Protein AF-A0A522DJX1-F1 (afdb_monomer_lite)

Structure (mmCIF, N/CA/C/O backbone):
data_AF-A0A522DJX1-F1
#
_entry.id   AF-A0A522DJX1-F1
#
loop_
_atom_site.group_PDB
_atom_site.id
_atom_site.type_symbol
_atom_site.label_atom_id
_atom_site.label_alt_id
_atom_site.label_comp_id
_atom_site.label_asym_id
_atom_site.label_entity_id
_atom_site.label_seq_id
_atom_site.pdbx_PDB_ins_code
_atom_site.Cartn_x
_atom_site.Cartn_y
_atom_site.Cartn_z
_atom_site.occupancy
_atom_site.B_iso_or_equiv
_atom_site.auth_seq_id
_atom_site.auth_comp_id
_atom_site.auth_asym_id
_atom_site.auth_atom_id
_atom_site.pdbx_PDB_model_num
ATOM 1 N N . MET A 1 1 ? -0.548 -1.230 15.918 1.00 83.00 1 MET A N 1
ATOM 2 C CA . MET A 1 1 ? 0.207 -2.375 15.323 1.00 83.00 1 MET A CA 1
ATOM 3 C C . MET A 1 1 ? 0.635 -2.016 13.899 1.00 83.00 1 MET A C 1
ATOM 5 O O . MET A 1 1 ? -0.047 -1.208 13.275 1.00 83.00 1 MET A O 1
ATOM 9 N N . LYS A 1 2 ? 1.771 -2.527 13.400 1.00 90.50 2 LYS A N 1
ATOM 10 C CA . LYS A 1 2 ? 2.304 -2.160 12.071 1.00 90.50 2 LYS A CA 1
ATOM 11 C C . LYS A 1 2 ? 1.648 -2.971 10.952 1.00 90.50 2 LYS A C 1
ATOM 13 O O . LYS A 1 2 ? 1.537 -4.192 11.068 1.00 90.50 2 LYS A O 1
ATOM 18 N N . THR A 1 3 ? 1.261 -2.304 9.868 1.00 93.62 3 THR A N 1
ATOM 19 C CA . THR A 1 3 ? 0.751 -2.949 8.656 1.00 93.62 3 THR A CA 1
ATOM 20 C C . THR A 1 3 ? 1.845 -3.804 8.020 1.00 93.62 3 THR A C 1
ATOM 22 O O . THR A 1 3 ? 2.985 -3.374 7.830 1.00 93.62 3 THR A O 1
ATOM 25 N N . ARG A 1 4 ? 1.485 -5.044 7.688 1.00 93.31 4 ARG A N 1
ATOM 26 C CA . ARG A 1 4 ? 2.380 -6.032 7.081 1.00 93.31 4 ARG A CA 1
ATOM 27 C C . ARG A 1 4 ? 2.256 -5.995 5.567 1.00 93.31 4 ARG A C 1
ATOM 29 O O . ARG A 1 4 ? 1.170 -5.787 5.038 1.00 93.31 4 ARG A O 1
ATOM 36 N N . VAL A 1 5 ? 3.346 -6.280 4.866 1.00 92.44 5 VAL A N 1
ATOM 37 C CA . VAL A 1 5 ? 3.356 -6.490 3.416 1.00 92.44 5 VAL A CA 1
ATOM 38 C C . VAL A 1 5 ? 3.943 -7.864 3.136 1.00 92.44 5 VAL A C 1
ATOM 40 O O . VAL A 1 5 ? 5.035 -8.175 3.603 1.00 92.44 5 VAL A O 1
ATOM 43 N N . VAL A 1 6 ? 3.229 -8.702 2.390 1.00 92.44 6 VAL A N 1
ATOM 44 C CA . VAL A 1 6 ? 3.614 -10.101 2.163 1.00 92.44 6 VAL A CA 1
ATOM 45 C C . VAL A 1 6 ? 3.588 -10.469 0.690 1.00 92.44 6 VAL A C 1
ATOM 47 O O . VAL A 1 6 ? 2.874 -9.856 -0.115 1.00 92.44 6 VAL A O 1
ATOM 50 N N . ASN A 1 7 ? 4.351 -11.504 0.326 1.00 92.12 7 ASN A N 1
ATOM 51 C CA . ASN A 1 7 ? 4.242 -12.068 -1.010 1.00 92.12 7 ASN A CA 1
ATOM 52 C C . ASN A 1 7 ? 2.978 -12.908 -1.130 1.00 92.12 7 ASN A C 1
ATOM 54 O O . ASN A 1 7 ? 2.771 -13.862 -0.381 1.00 92.12 7 ASN A O 1
ATOM 58 N N . ILE A 1 8 ? 2.173 -12.603 -2.143 1.00 92.00 8 ILE A N 1
ATOM 59 C CA . ILE A 1 8 ? 0.897 -13.290 -2.359 1.00 92.00 8 ILE A CA 1
ATOM 60 C C . ILE A 1 8 ? 1.037 -14.762 -2.753 1.00 92.00 8 ILE A C 1
ATOM 62 O O . ILE A 1 8 ? 0.065 -15.503 -2.689 1.00 92.00 8 ILE A O 1
ATOM 66 N N . ARG A 1 9 ? 2.222 -15.186 -3.209 1.00 90.19 9 ARG A N 1
ATOM 67 C CA . ARG A 1 9 ? 2.499 -16.594 -3.531 1.00 90.19 9 ARG A CA 1
ATOM 68 C C . ARG A 1 9 ? 2.736 -17.440 -2.285 1.00 90.19 9 ARG A C 1
ATOM 70 O O . ARG A 1 9 ? 2.703 -18.658 -2.383 1.00 90.19 9 ARG A O 1
ATOM 77 N N . ALA A 1 10 ? 3.036 -16.799 -1.161 1.00 88.94 10 ALA A N 1
ATOM 78 C CA . ALA A 1 10 ? 3.547 -17.455 0.031 1.00 88.94 10 ALA A CA 1
ATOM 79 C C . ALA A 1 10 ? 2.639 -17.285 1.255 1.00 88.94 10 ALA A C 1
ATOM 81 O O . ALA A 1 10 ? 2.612 -18.157 2.117 1.00 88.94 10 ALA A O 1
ATOM 82 N N . SER A 1 11 ? 1.894 -16.182 1.322 1.00 90.88 11 SER A N 1
ATOM 83 C CA . SER A 1 11 ? 1.132 -15.801 2.509 1.00 90.88 11 SER A CA 1
ATOM 84 C C . SER A 1 11 ? -0.244 -15.264 2.137 1.00 90.88 11 SER A C 1
ATOM 86 O O . SER A 1 11 ? -0.426 -14.643 1.087 1.00 90.88 11 SER A O 1
ATOM 88 N N . LYS A 1 12 ? -1.211 -15.467 3.037 1.00 92.81 12 LYS A N 1
ATOM 89 C CA . LYS A 1 12 ? -2.525 -14.818 2.959 1.00 92.81 12 LYS A CA 1
ATOM 90 C C . LYS A 1 12 ? -2.385 -13.309 3.177 1.00 92.81 12 LYS A C 1
ATOM 92 O O . LYS A 1 12 ? -1.481 -12.862 3.880 1.00 92.81 12 LYS A O 1
ATOM 97 N N . TYR A 1 13 ? -3.285 -12.552 2.568 1.00 94.25 13 TYR A N 1
ATOM 98 C CA . TYR A 1 13 ? -3.336 -11.095 2.627 1.00 94.25 13 TYR A CA 1
ATOM 99 C C . TYR A 1 13 ? -4.794 -10.630 2.604 1.00 94.25 13 TYR A C 1
ATOM 101 O O . TYR A 1 13 ? -5.656 -11.342 2.088 1.00 94.25 13 TYR A O 1
ATOM 109 N N . ASP A 1 14 ? -5.044 -9.435 3.133 1.00 95.31 14 ASP A N 1
ATOM 110 C CA . ASP A 1 14 ? -6.363 -8.798 3.148 1.00 95.31 14 ASP A CA 1
ATOM 111 C C . ASP A 1 14 ? -6.616 -8.037 1.845 1.00 95.31 14 ASP A C 1
ATOM 113 O O . ASP A 1 14 ? -7.661 -8.182 1.214 1.00 95.31 14 ASP A O 1
ATOM 117 N N . VAL A 1 15 ? -5.633 -7.237 1.412 1.00 95.25 15 VAL A N 1
ATOM 118 C CA . VAL A 1 15 ? -5.766 -6.370 0.234 1.00 95.25 15 VAL A CA 1
ATOM 119 C C . VAL A 1 15 ? -4.563 -6.498 -0.682 1.00 95.25 15 VAL A C 1
ATOM 121 O O . VAL A 1 15 ? -3.420 -6.333 -0.263 1.00 95.25 15 VAL A O 1
ATOM 124 N N . TYR A 1 16 ? -4.811 -6.747 -1.966 1.00 94.38 16 TYR A N 1
ATOM 125 C CA . TYR A 1 16 ? -3.770 -6.704 -2.984 1.00 94.38 16 TYR A CA 1
ATOM 126 C C . TYR A 1 16 ? -3.448 -5.259 -3.387 1.00 94.38 16 TYR A C 1
ATOM 128 O O . TYR A 1 16 ? -4.330 -4.515 -3.806 1.00 94.38 16 TYR A O 1
ATOM 136 N N . VAL A 1 17 ? -2.172 -4.874 -3.324 1.00 92.81 17 VAL A N 1
ATOM 137 C CA . VAL A 1 17 ? -1.704 -3.516 -3.676 1.00 92.81 17 VAL A CA 1
ATOM 138 C C . VAL A 1 17 ? -0.715 -3.506 -4.841 1.00 92.81 17 VAL A C 1
ATOM 140 O O . VAL A 1 17 ? -0.122 -2.477 -5.159 1.00 92.81 17 VAL A O 1
ATOM 143 N N . GLY A 1 18 ? -0.486 -4.656 -5.477 1.00 89.06 18 GLY A N 1
ATOM 144 C CA . GLY A 1 18 ? 0.443 -4.786 -6.597 1.00 89.06 18 GLY A CA 1
ATOM 145 C C . GLY A 1 18 ? -0.076 -4.204 -7.917 1.00 89.06 18 GLY A C 1
ATOM 146 O O . GLY A 1 18 ? -1.102 -3.531 -7.981 1.00 89.06 18 GLY A O 1
ATOM 147 N N . ARG A 1 19 ? 0.670 -4.446 -8.999 1.00 87.00 19 ARG A N 1
ATOM 148 C CA . ARG A 1 19 ? 0.266 -4.062 -10.363 1.00 87.00 19 ARG A CA 1
ATOM 149 C C . ARG A 1 19 ? -0.838 -4.972 -10.891 1.00 87.00 19 ARG A C 1
ATOM 151 O O . ARG A 1 19 ? -0.909 -6.134 -10.512 1.00 87.00 19 ARG A O 1
ATOM 158 N N . ALA A 1 20 ? -1.655 -4.452 -11.805 1.00 87.06 20 ALA A N 1
ATOM 159 C CA . ALA A 1 20 ? -2.686 -5.251 -12.451 1.00 87.06 20 ALA A CA 1
ATOM 160 C C . ALA A 1 20 ? -2.055 -6.382 -13.280 1.00 87.06 20 ALA A C 1
ATOM 162 O O . ALA A 1 20 ? -0.989 -6.209 -13.876 1.00 87.06 20 ALA A O 1
ATOM 163 N N . GLY A 1 21 ? -2.721 -7.536 -13.305 1.00 83.94 21 GLY A N 1
ATOM 164 C CA . GLY A 1 21 ? -2.278 -8.729 -14.027 1.00 83.94 21 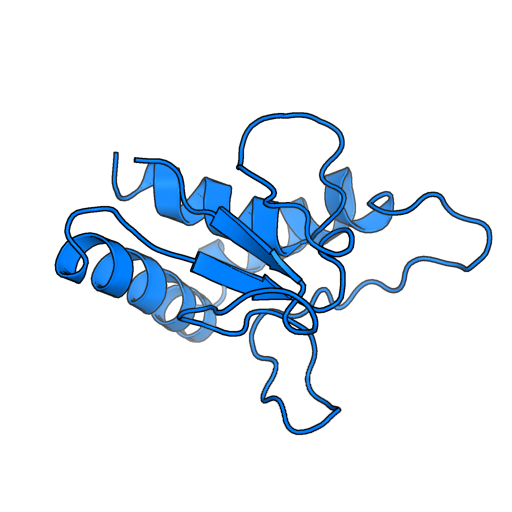GLY A CA 1
ATOM 165 C C . GLY A 1 21 ? -2.257 -9.979 -13.148 1.00 83.94 21 GLY A C 1
ATOM 166 O O . GLY A 1 21 ? -2.413 -9.910 -11.932 1.00 83.94 21 GLY A O 1
ATOM 167 N N . LYS A 1 22 ? -2.072 -11.151 -13.772 1.00 83.12 22 LYS A N 1
ATOM 168 C CA . LYS A 1 22 ? -2.052 -12.464 -13.088 1.00 83.12 22 LYS A CA 1
ATOM 169 C C . LYS A 1 22 ? -3.297 -12.710 -12.213 1.00 83.12 22 LYS A C 1
ATOM 171 O O . LYS A 1 22 ? -3.183 -13.203 -11.095 1.00 83.12 22 LYS A O 1
ATOM 176 N N . GLY A 1 23 ? -4.470 -12.313 -12.710 1.00 83.62 23 GLY A N 1
ATOM 177 C CA . GLY A 1 23 ? -5.749 -12.446 -12.001 1.00 83.62 23 GLY A CA 1
ATOM 178 C C . GLY A 1 23 ? -6.018 -11.385 -10.928 1.00 83.62 23 GLY A C 1
ATOM 179 O O . GLY A 1 23 ? -7.061 -11.440 -10.289 1.00 83.62 23 GLY A O 1
ATOM 180 N N . GLN A 1 24 ? -5.121 -10.410 -10.735 1.00 85.88 24 GLN A N 1
ATOM 181 C CA . GLN A 1 24 ? -5.272 -9.349 -9.738 1.00 85.88 24 GLN A CA 1
ATOM 182 C C . GLN A 1 24 ? -5.605 -7.996 -10.375 1.00 85.88 24 GLN A C 1
ATOM 184 O O . GLN A 1 24 ? -5.029 -7.610 -11.400 1.00 85.88 24 GLN A O 1
ATOM 189 N N . LYS A 1 25 ? -6.496 -7.238 -9.727 1.00 82.62 25 LYS A N 1
ATOM 190 C CA . LYS A 1 25 ? -6.730 -5.819 -10.030 1.00 82.62 25 LYS A CA 1
ATOM 191 C C . LYS A 1 25 ? -5.675 -5.000 -9.290 1.00 82.62 25 LYS A C 1
ATOM 193 O O . LYS A 1 25 ? -5.588 -5.094 -8.075 1.00 82.62 25 LYS A O 1
ATOM 198 N N . GLY A 1 26 ? -4.861 -4.224 -10.000 1.00 77.00 26 GLY A N 1
ATOM 199 C CA . GLY A 1 26 ? -3.798 -3.437 -9.372 1.00 77.00 26 GLY A CA 1
ATOM 200 C C . GLY A 1 26 ? -4.058 -1.946 -9.445 1.00 77.00 26 GLY A C 1
ATOM 201 O O . GLY A 1 26 ? -3.777 -1.326 -10.465 1.00 77.00 26 GLY A O 1
ATOM 202 N N . THR A 1 27 ? -4.565 -1.384 -8.352 1.00 77.50 27 THR A N 1
ATOM 203 C CA . THR A 1 27 ? -4.882 0.047 -8.206 1.00 77.50 27 THR A CA 1
ATOM 204 C C . THR A 1 27 ? -3.727 0.858 -7.617 1.00 77.50 27 THR A C 1
ATOM 206 O O . THR A 1 27 ? -3.651 2.066 -7.831 1.00 77.50 27 THR A O 1
ATOM 209 N N . HIS A 1 28 ? -2.793 0.205 -6.915 1.00 84.50 28 HIS A N 1
ATOM 210 C CA . HIS A 1 28 ? -1.690 0.870 -6.204 1.00 84.50 28 HIS A CA 1
ATOM 211 C C . HIS A 1 28 ? -0.294 0.460 -6.692 1.00 84.50 28 HIS A C 1
ATOM 213 O O . HIS A 1 28 ? 0.711 0.809 -6.070 1.00 84.50 28 HIS A O 1
ATOM 219 N N . GLY A 1 29 ? -0.212 -0.276 -7.802 1.00 81.88 29 GLY A N 1
ATOM 220 C CA . GLY A 1 29 ? 1.055 -0.749 -8.348 1.00 81.88 29 GLY A CA 1
ATOM 221 C C . GLY A 1 29 ? 2.030 0.389 -8.662 1.00 81.88 29 GLY A C 1
ATOM 222 O O . GLY A 1 29 ? 1.639 1.426 -9.187 1.00 81.88 29 GLY A O 1
ATOM 223 N N . ASN A 1 30 ? 3.317 0.175 -8.382 1.00 82.00 30 ASN A N 1
ATOM 224 C CA . ASN A 1 30 ? 4.367 1.128 -8.736 1.00 82.00 30 ASN A CA 1
ATOM 225 C C . ASN A 1 30 ? 4.436 1.336 -10.262 1.00 82.00 30 ASN A C 1
ATOM 227 O O . ASN A 1 30 ? 4.756 0.364 -10.951 1.00 82.00 30 ASN A O 1
ATOM 231 N N . PRO A 1 31 ? 4.186 2.540 -10.815 1.00 82.81 31 PRO A N 1
ATOM 232 C CA . PRO A 1 31 ? 4.280 2.768 -12.259 1.00 82.81 31 PRO A CA 1
ATOM 233 C C . PRO A 1 31 ? 5.729 2.741 -12.766 1.00 82.81 31 PRO A C 1
ATOM 235 O O . PRO A 1 31 ? 5.964 2.437 -13.932 1.00 82.81 31 PRO A O 1
ATOM 238 N N . TYR A 1 32 ? 6.716 2.980 -11.899 1.00 84.06 32 TYR A N 1
ATOM 239 C CA . TYR A 1 32 ? 8.128 2.979 -12.272 1.00 84.06 32 TYR A CA 1
ATOM 240 C C . TYR A 1 32 ? 8.668 1.555 -12.350 1.00 84.06 32 TYR A C 1
ATOM 242 O O . TYR A 1 32 ? 8.607 0.777 -11.393 1.00 84.06 32 TYR A O 1
ATOM 250 N N . LEU A 1 33 ? 9.193 1.198 -13.517 1.00 78.00 33 LEU A N 1
ATOM 251 C CA . LEU A 1 33 ? 9.867 -0.072 -13.750 1.00 78.00 33 LEU A CA 1
ATOM 252 C C . LEU A 1 33 ? 11.287 -0.012 -13.191 1.00 78.00 33 LEU A C 1
ATOM 254 O O . LEU A 1 33 ? 12.020 0.933 -13.457 1.00 78.00 33 LEU A O 1
ATOM 258 N N . VAL A 1 34 ? 11.666 -1.030 -12.421 1.00 74.38 34 VAL A N 1
ATOM 259 C CA . VAL A 1 34 ? 13.067 -1.250 -12.051 1.00 74.38 34 VAL A CA 1
ATOM 260 C C . VAL A 1 34 ? 13.755 -1.868 -13.266 1.00 74.38 34 VAL A C 1
ATOM 262 O O . VAL A 1 34 ? 13.289 -2.894 -13.767 1.00 74.38 34 VAL A O 1
ATOM 265 N N . SER A 1 35 ? 14.827 -1.241 -13.753 1.00 76.31 35 SER A N 1
ATOM 266 C CA . SER A 1 35 ? 15.664 -1.839 -14.800 1.00 76.31 35 SER A CA 1
ATOM 267 C C . SER A 1 35 ? 16.285 -3.149 -14.291 1.00 76.31 35 SER A C 1
ATOM 269 O O . SER A 1 35 ? 16.651 -3.206 -13.117 1.00 76.31 35 SER A O 1
ATOM 271 N N . PRO A 1 36 ? 16.489 -4.180 -15.134 1.00 73.19 36 PRO A N 1
ATOM 272 C CA . PRO A 1 36 ? 17.178 -5.411 -14.730 1.00 73.19 36 PRO A CA 1
ATOM 273 C C . PRO A 1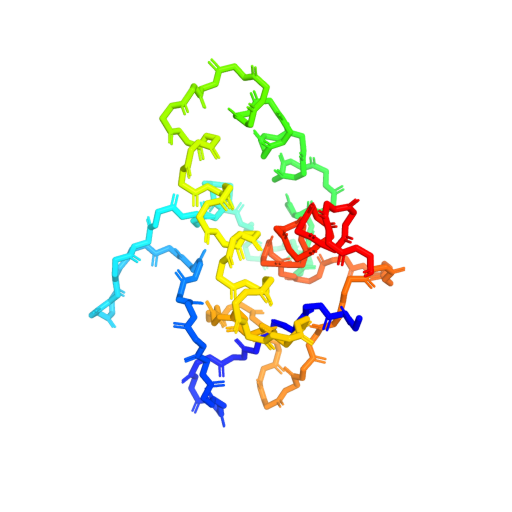 36 ? 18.565 -5.185 -14.107 1.00 73.19 36 PRO A C 1
ATOM 275 O O . PRO A 1 36 ? 19.013 -5.995 -13.303 1.00 73.19 36 PRO A O 1
ATOM 278 N N . SER A 1 37 ? 19.234 -4.084 -14.463 1.00 77.50 37 SER A N 1
ATOM 279 C CA . SER A 1 37 ? 20.546 -3.693 -13.934 1.00 77.50 37 SER A CA 1
ATOM 280 C C . SER A 1 37 ? 20.495 -2.941 -12.600 1.00 77.50 37 SER A C 1
ATOM 282 O O . SER A 1 37 ? 21.542 -2.651 -12.024 1.00 77.50 37 SER A O 1
ATOM 284 N N . GLN A 1 38 ? 19.306 -2.586 -12.107 1.00 75.56 38 GLN A N 1
ATOM 285 C CA . GLN A 1 38 ? 19.142 -1.818 -10.877 1.00 75.56 38 GLN A CA 1
ATOM 286 C C . GLN A 1 38 ? 18.778 -2.721 -9.689 1.00 75.56 38 GLN A C 1
ATOM 288 O O . GLN A 1 38 ? 18.006 -3.670 -9.847 1.00 75.56 38 GLN A O 1
ATOM 293 N N . PRO A 1 39 ? 19.261 -2.404 -8.472 1.00 76.62 39 PRO A N 1
ATOM 294 C CA . PRO A 1 39 ? 18.861 -3.121 -7.268 1.00 76.62 39 PRO A CA 1
ATOM 295 C C . PRO A 1 39 ? 17.342 -3.108 -7.069 1.00 76.62 39 PRO A C 1
ATOM 297 O O . PRO A 1 39 ? 16.659 -2.129 -7.400 1.00 76.62 39 PRO A O 1
ATOM 300 N N . ARG A 1 40 ? 16.800 -4.170 -6.462 1.00 75.12 40 ARG A N 1
ATOM 301 C CA . ARG A 1 40 ? 15.403 -4.174 -6.000 1.00 75.12 40 ARG A CA 1
ATOM 302 C C . ARG A 1 40 ? 15.171 -3.015 -5.030 1.00 75.12 40 ARG A C 1
ATOM 304 O O . ARG A 1 40 ? 16.060 -2.639 -4.275 1.00 75.12 40 ARG A O 1
ATOM 311 N N . GLY A 1 41 ? 13.985 -2.415 -5.084 1.00 75.81 41 GLY A N 1
ATOM 312 C CA . GLY A 1 41 ? 13.656 -1.251 -4.254 1.00 75.81 41 GLY A CA 1
ATOM 313 C C . GLY A 1 41 ? 14.258 0.083 -4.718 1.00 75.81 41 GLY A C 1
ATOM 314 O O . GLY A 1 41 ? 13.863 1.128 -4.206 1.00 75.81 41 GLY A O 1
ATOM 315 N N . SER A 1 42 ? 15.138 0.095 -5.728 1.00 75.81 42 SER A N 1
ATOM 316 C CA . SER A 1 42 ? 15.763 1.326 -6.252 1.00 75.81 42 SER A CA 1
ATOM 317 C C . SER A 1 42 ? 14.751 2.391 -6.684 1.00 75.81 42 SER A C 1
ATOM 319 O O . SER A 1 42 ? 14.923 3.566 -6.375 1.00 75.81 42 SER A O 1
ATOM 321 N N . THR A 1 43 ? 13.651 1.991 -7.327 1.00 76.31 43 THR A N 1
ATOM 322 C CA . THR A 1 43 ? 12.567 2.914 -7.699 1.00 76.31 43 THR A CA 1
ATOM 323 C C . THR A 1 43 ? 11.593 3.193 -6.556 1.00 76.31 43 THR A C 1
ATOM 325 O O . THR A 1 43 ? 10.798 4.122 -6.652 1.00 76.31 43 THR A O 1
ATOM 328 N N . VAL A 1 44 ? 11.619 2.412 -5.473 1.00 76.00 44 VAL A N 1
ATOM 329 C CA . VAL A 1 44 ? 10.702 2.588 -4.339 1.00 76.00 44 VAL A CA 1
ATOM 330 C C . VAL A 1 44 ? 11.188 3.701 -3.420 1.00 76.00 44 VAL A C 1
ATOM 332 O O . VAL A 1 44 ? 10.403 4.582 -3.071 1.00 76.00 44 VAL A O 1
ATOM 335 N N . ASN A 1 45 ? 12.481 3.683 -3.083 1.00 69.19 45 ASN A N 1
ATOM 336 C CA . ASN A 1 45 ? 13.078 4.591 -2.101 1.00 69.19 45 ASN A CA 1
ATOM 337 C C . ASN A 1 45 ? 12.927 6.081 -2.459 1.00 69.19 45 ASN A C 1
ATOM 339 O O . ASN A 1 45 ? 12.894 6.913 -1.557 1.00 69.19 45 ASN A O 1
ATOM 343 N N . THR A 1 46 ? 12.798 6.426 -3.743 1.00 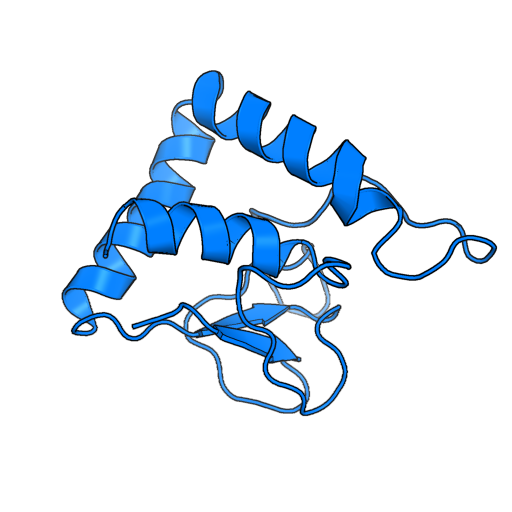71.69 46 THR A N 1
ATOM 344 C CA . THR A 1 46 ? 12.670 7.822 -4.194 1.00 71.69 46 THR A CA 1
ATOM 345 C C . THR A 1 46 ? 11.482 8.036 -5.133 1.00 71.69 46 THR A C 1
ATOM 347 O O . THR A 1 46 ? 10.589 8.820 -4.815 1.00 71.69 46 THR A O 1
ATOM 350 N N . LEU A 1 47 ? 11.418 7.328 -6.266 1.00 84.31 47 LEU A N 1
ATOM 351 C CA . LEU A 1 47 ? 10.419 7.606 -7.310 1.00 84.31 47 LEU A CA 1
ATOM 352 C C . LEU A 1 47 ? 8.992 7.283 -6.860 1.00 84.31 47 LEU A C 1
ATOM 354 O O . LEU A 1 47 ? 8.115 8.145 -6.915 1.00 84.31 47 LEU A O 1
ATOM 358 N N . TYR A 1 48 ? 8.753 6.060 -6.380 1.00 89.44 48 TYR A N 1
ATOM 359 C CA . TYR A 1 48 ? 7.415 5.665 -5.952 1.00 89.44 48 TYR A CA 1
ATOM 360 C C . TYR A 1 48 ? 6.960 6.452 -4.731 1.00 89.44 48 TYR A C 1
ATOM 362 O O . TYR A 1 48 ? 5.813 6.877 -4.704 1.00 89.44 48 TYR A O 1
ATOM 370 N N . ARG A 1 49 ? 7.833 6.679 -3.742 1.00 88.88 49 ARG A N 1
ATOM 371 C CA . ARG A 1 49 ? 7.466 7.441 -2.541 1.00 88.88 49 ARG A CA 1
ATOM 372 C C . ARG A 1 49 ? 7.002 8.856 -2.891 1.00 88.88 49 ARG A C 1
ATOM 374 O O . ARG A 1 49 ? 5.938 9.272 -2.438 1.00 88.88 49 ARG A O 1
ATOM 381 N N . ASN A 1 50 ? 7.736 9.551 -3.763 1.00 89.56 50 ASN A N 1
ATOM 382 C CA . ASN A 1 50 ? 7.362 10.889 -4.230 1.00 89.56 50 ASN A CA 1
ATOM 383 C C . ASN A 1 50 ? 6.065 10.870 -5.044 1.00 89.56 50 ASN A C 1
ATOM 385 O O . ASN A 1 50 ? 5.185 11.701 -4.830 1.00 89.56 50 ASN A O 1
ATOM 389 N N . HIS A 1 51 ? 5.916 9.896 -5.941 1.00 91.31 51 HIS A N 1
ATOM 390 C CA . HIS A 1 51 ? 4.700 9.734 -6.732 1.00 91.31 51 HIS A CA 1
ATOM 391 C C . HIS A 1 51 ? 3.477 9.431 -5.870 1.00 91.31 51 HIS A C 1
ATOM 393 O O . HIS A 1 51 ? 2.431 10.041 -6.056 1.00 91.31 51 HIS A O 1
ATOM 399 N N . PHE A 1 52 ? 3.610 8.515 -4.913 1.00 93.69 52 PHE A N 1
ATOM 400 C CA . PHE A 1 52 ? 2.556 8.156 -3.978 1.00 93.69 52 PHE A CA 1
ATOM 401 C C . PHE A 1 52 ? 2.119 9.375 -3.166 1.00 93.69 52 PHE A C 1
ATOM 403 O O . PHE A 1 52 ? 0.928 9.676 -3.130 1.00 93.69 52 PHE A O 1
ATOM 410 N N . LYS A 1 53 ? 3.076 10.121 -2.596 1.00 92.75 53 LYS A N 1
ATOM 411 C CA . LYS A 1 53 ? 2.795 11.364 -1.870 1.00 92.75 53 LYS A CA 1
ATOM 412 C C . LYS A 1 53 ? 2.035 12.360 -2.750 1.00 92.75 53 LYS A C 1
ATOM 414 O O . LYS A 1 53 ? 0.946 12.790 -2.378 1.00 92.75 53 LYS A O 1
ATOM 419 N N . PHE A 1 54 ? 2.550 12.641 -3.949 1.00 93.88 54 PHE A N 1
ATOM 420 C CA . PHE A 1 54 ? 1.903 13.543 -4.902 1.00 93.88 54 PHE A CA 1
ATOM 421 C C . PHE A 1 54 ? 0.476 13.095 -5.245 1.00 93.88 54 PHE A C 1
ATOM 423 O O . PHE A 1 54 ? -0.446 13.910 -5.236 1.00 93.88 54 PHE A O 1
ATOM 430 N N . LYS A 1 55 ? 0.272 11.798 -5.5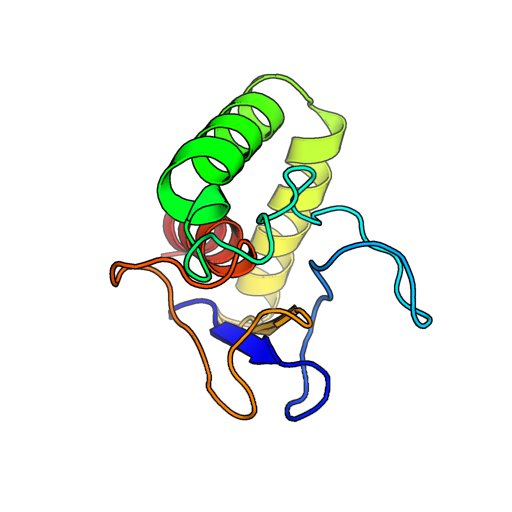12 1.00 94.69 55 LYS A N 1
ATOM 431 C CA . LYS A 1 55 ? -1.044 11.230 -5.818 1.00 94.69 55 LYS A CA 1
ATOM 432 C C . LYS A 1 55 ? -2.013 11.383 -4.655 1.00 94.69 55 LYS A C 1
ATOM 434 O O . LYS A 1 55 ? -3.127 11.843 -4.860 1.00 94.69 55 LYS A O 1
ATOM 439 N N . VAL A 1 56 ? -1.613 11.024 -3.441 1.00 95.19 56 VAL A N 1
ATOM 440 C CA . VAL A 1 56 ? -2.474 11.190 -2.267 1.00 95.19 56 VAL A CA 1
ATOM 441 C C . VAL A 1 56 ? -2.842 12.666 -2.073 1.00 95.19 56 VAL A C 1
ATOM 443 O O . VAL A 1 56 ? -3.999 12.976 -1.801 1.00 95.19 56 VAL A O 1
ATOM 446 N N . GLU A 1 57 ? -1.905 13.593 -2.261 1.00 95.81 57 GLU A N 1
ATOM 447 C CA . GLU A 1 57 ? -2.140 15.033 -2.083 1.00 95.81 57 GLU A CA 1
ATOM 448 C C . GLU A 1 57 ? -3.031 15.651 -3.173 1.00 95.81 57 GLU A C 1
ATOM 450 O O . GLU A 1 57 ? -3.849 16.519 -2.864 1.00 95.81 57 GLU A O 1
ATOM 455 N N . ASN A 1 58 ? -2.949 15.177 -4.420 1.00 96.12 58 ASN A N 1
ATOM 456 C CA . ASN A 1 58 ? -3.553 15.864 -5.572 1.00 96.12 58 ASN A CA 1
ATOM 457 C C . ASN A 1 58 ? -4.684 15.084 -6.269 1.00 96.12 58 ASN A C 1
ATOM 459 O O . ASN A 1 58 ? -5.518 15.686 -6.938 1.00 96.12 58 ASN A O 1
ATOM 463 N N . ASP A 1 59 ? -4.770 13.765 -6.092 1.00 95.75 59 ASP A N 1
ATOM 464 C CA . ASP A 1 59 ? -5.799 12.905 -6.688 1.00 95.75 59 ASP A CA 1
ATOM 465 C C . ASP A 1 59 ? -6.786 12.452 -5.599 1.00 95.75 59 ASP A C 1
ATOM 467 O O . ASP A 1 59 ? -6.521 11.537 -4.815 1.00 95.75 59 ASP A O 1
ATOM 471 N N . LYS A 1 60 ? -7.946 13.124 -5.533 1.00 95.00 60 LYS A N 1
ATOM 472 C CA . LYS A 1 60 ? -8.989 12.849 -4.527 1.00 95.00 60 LYS A CA 1
ATOM 473 C C . LYS A 1 60 ? -9.513 11.414 -4.606 1.00 95.00 60 LYS A C 1
ATOM 475 O O . LYS A 1 60 ? -9.791 10.825 -3.564 1.00 95.00 60 LYS A O 1
ATOM 480 N N . ALA A 1 61 ? -9.641 10.858 -5.812 1.00 94.38 61 ALA A N 1
ATOM 481 C CA . ALA A 1 61 ? -10.132 9.496 -5.997 1.00 94.38 61 ALA A CA 1
ATOM 482 C C . ALA A 1 61 ? -9.101 8.487 -5.482 1.00 94.38 61 ALA A C 1
ATOM 484 O O . ALA A 1 61 ? -9.442 7.589 -4.715 1.00 94.38 61 ALA A O 1
ATOM 485 N N . TYR A 1 62 ? -7.824 8.683 -5.818 1.00 93.88 62 TYR A N 1
ATOM 486 C CA . TYR A 1 62 ? -6.752 7.836 -5.299 1.00 93.88 62 TYR A CA 1
ATOM 487 C C . TYR A 1 62 ? -6.610 7.934 -3.779 1.00 93.88 62 TYR A C 1
ATOM 489 O O . TYR A 1 62 ? -6.460 6.912 -3.115 1.00 93.88 62 TYR A O 1
ATOM 497 N N . ARG A 1 63 ? -6.705 9.142 -3.212 1.00 95.00 63 ARG A N 1
ATOM 498 C CA . ARG A 1 63 ? -6.712 9.335 -1.757 1.00 95.00 63 ARG A CA 1
ATOM 499 C C . ARG A 1 63 ? -7.842 8.557 -1.096 1.00 95.00 63 ARG A C 1
ATOM 501 O O . ARG A 1 63 ? -7.582 7.853 -0.131 1.00 95.00 63 ARG A O 1
ATOM 508 N N . ALA A 1 64 ? -9.062 8.647 -1.626 1.00 94.31 64 ALA A N 1
ATOM 509 C CA . ALA A 1 64 ? -10.203 7.912 -1.090 1.00 94.31 64 ALA A CA 1
ATOM 510 C C . ALA A 1 64 ? -9.971 6.390 -1.114 1.00 94.31 64 ALA A C 1
ATOM 512 O O . ALA A 1 64 ? -10.307 5.711 -0.150 1.00 94.31 64 ALA A O 1
ATOM 513 N N . GLU A 1 65 ? -9.344 5.850 -2.166 1.00 93.81 65 GLU A N 1
ATOM 514 C CA . GLU A 1 65 ? -8.968 4.429 -2.213 1.00 93.81 65 GLU A CA 1
ATOM 515 C C . GLU A 1 65 ? -7.942 4.048 -1.138 1.00 93.81 65 GLU A C 1
ATOM 517 O O . GLU A 1 65 ? -8.067 2.995 -0.519 1.00 93.81 65 GLU A O 1
ATOM 522 N N . VAL A 1 66 ? -6.944 4.897 -0.874 1.00 94.62 66 VAL A N 1
ATOM 523 C CA . VAL A 1 66 ? -5.958 4.637 0.188 1.00 94.62 66 VAL A CA 1
ATOM 524 C C . VAL A 1 66 ? -6.588 4.770 1.583 1.00 94.62 66 VAL A C 1
ATOM 526 O O . VAL A 1 66 ? -6.310 3.947 2.452 1.00 94.62 66 VAL A O 1
ATOM 529 N N . GLU A 1 67 ? -7.480 5.740 1.803 1.00 95.31 67 GLU A N 1
ATOM 530 C CA . GLU A 1 67 ? -8.193 5.912 3.080 1.00 95.31 67 GLU A CA 1
ATOM 531 C C . GLU A 1 67 ? -9.093 4.712 3.417 1.00 95.31 67 GLU A C 1
ATOM 533 O O . GLU A 1 67 ? -9.188 4.326 4.582 1.00 95.31 67 GLU A O 1
ATOM 538 N N . LYS A 1 68 ? -9.655 4.017 2.416 1.00 96.06 68 LYS A N 1
ATOM 539 C CA . LYS A 1 68 ? -10.360 2.739 2.646 1.00 96.06 68 LYS A CA 1
ATOM 540 C C . LYS A 1 68 ? -9.467 1.686 3.308 1.00 96.06 68 LYS A C 1
ATOM 542 O O . LYS A 1 68 ? -9.966 0.875 4.085 1.00 96.06 68 LYS A O 1
ATOM 547 N N . LEU A 1 69 ? -8.159 1.692 3.036 1.00 96.06 69 LEU A N 1
ATOM 548 C CA . LEU A 1 69 ? -7.205 0.784 3.685 1.00 96.06 69 LEU A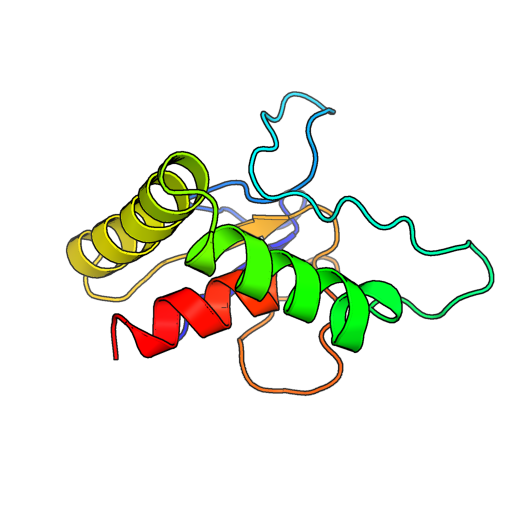 CA 1
ATOM 549 C C . LEU A 1 69 ? -6.999 1.155 5.158 1.00 96.06 69 LEU A C 1
ATOM 551 O O . LEU A 1 69 ? -6.914 0.271 6.009 1.00 96.06 69 LEU A O 1
ATOM 555 N N . VAL A 1 70 ? -6.971 2.454 5.470 1.00 96.81 70 VAL A N 1
ATOM 556 C CA . VAL A 1 70 ? -6.895 2.958 6.850 1.00 96.81 70 VAL A CA 1
ATOM 557 C C . VAL A 1 70 ? -8.151 2.568 7.627 1.00 96.81 70 VAL A C 1
ATOM 559 O O . VAL A 1 70 ? -8.061 2.048 8.738 1.00 96.81 70 VAL A O 1
ATOM 562 N N . GLU A 1 71 ? -9.331 2.767 7.038 1.00 96.88 71 GLU A N 1
ATOM 563 C CA . GLU A 1 71 ? -10.597 2.341 7.635 1.00 96.88 71 GLU A CA 1
ATOM 564 C C . GLU A 1 71 ? -10.662 0.829 7.846 1.00 96.88 71 GLU A C 1
ATOM 566 O O . GLU A 1 71 ? -11.126 0.382 8.895 1.00 96.88 71 GLU A O 1
ATOM 571 N N . LEU A 1 72 ? -10.193 0.041 6.873 1.00 96.56 72 LEU A N 1
ATOM 572 C CA . LEU A 1 72 ? -10.139 -1.412 6.998 1.00 96.56 72 LEU A CA 1
ATOM 573 C C . LEU A 1 72 ? -9.249 -1.825 8.172 1.00 96.56 72 LEU A C 1
ATOM 575 O O . LEU A 1 72 ? -9.697 -2.601 9.011 1.00 96.56 72 LEU A O 1
ATOM 579 N N . LYS A 1 73 ? -8.051 -1.242 8.292 1.00 96.12 73 LYS A N 1
ATOM 580 C CA . LYS A 1 73 ? -7.158 -1.491 9.431 1.00 96.12 73 LYS A CA 1
ATOM 581 C C . LYS A 1 73 ? -7.829 -1.165 10.767 1.00 96.12 73 LYS A C 1
ATOM 583 O O . LYS A 1 73 ? -7.748 -1.954 11.703 1.00 96.12 73 LYS A O 1
ATOM 588 N N . ARG A 1 74 ? -8.524 -0.024 10.865 1.00 96.00 74 ARG A N 1
ATOM 589 C CA . ARG A 1 74 ? -9.268 0.355 12.083 1.00 96.00 74 ARG A CA 1
ATOM 590 C C . ARG A 1 74 ? -10.352 -0.672 12.420 1.00 96.00 74 ARG A C 1
ATOM 592 O O . ARG A 1 74 ? -10.469 -1.070 13.572 1.00 96.00 74 ARG A O 1
ATOM 599 N N . LYS A 1 75 ? -11.106 -1.136 11.416 1.00 96.62 75 LYS A N 1
ATOM 600 C CA . LYS A 1 75 ? -12.135 -2.183 11.569 1.00 96.62 75 LYS A CA 1
ATOM 601 C C . LYS A 1 75 ? -11.544 -3.540 11.963 1.00 96.62 75 LYS A C 1
ATOM 603 O O . LYS A 1 75 ? -12.215 -4.319 12.628 1.00 96.62 75 LYS A O 1
ATOM 608 N N . GLN A 1 76 ? -10.301 -3.809 11.573 1.00 94.56 76 GLN A N 1
ATOM 609 C CA . GLN A 1 76 ? -9.539 -5.013 11.906 1.00 94.56 76 GLN A CA 1
ATOM 610 C C . GLN A 1 76 ? -8.691 -4.840 13.185 1.00 94.56 76 GLN A C 1
ATOM 612 O O . GLN A 1 76 ? -7.657 -5.483 13.338 1.00 94.56 76 GLN A O 1
ATOM 617 N N . ASN A 1 77 ? -9.099 -3.966 14.116 1.00 93.44 77 ASN A N 1
ATOM 618 C CA . ASN A 1 77 ? -8.414 -3.728 15.397 1.00 93.44 77 ASN A CA 1
ATOM 619 C C . ASN A 1 77 ? -6.912 -3.401 15.262 1.00 93.44 77 ASN A C 1
ATOM 621 O O . ASN A 1 77 ? -6.100 -3.744 16.119 1.00 93.44 77 ASN A O 1
ATOM 625 N N . GLY A 1 78 ? -6.530 -2.718 14.181 1.00 92.06 78 GLY A N 1
ATOM 626 C CA . GLY A 1 78 ? -5.146 -2.334 13.920 1.00 92.06 78 GLY A CA 1
ATOM 627 C C . GLY A 1 78 ? -4.331 -3.373 13.146 1.00 92.06 78 GLY A C 1
ATOM 628 O O . GLY A 1 78 ? -3.177 -3.087 12.813 1.00 92.06 78 GLY A O 1
ATOM 629 N N . GLU A 1 79 ? -4.896 -4.538 12.829 1.00 93.25 79 GLU A N 1
ATOM 630 C CA . GLU A 1 79 ? -4.276 -5.530 11.952 1.00 93.25 79 GLU A CA 1
ATOM 631 C C . GLU A 1 79 ? -4.603 -5.226 10.487 1.00 93.25 79 GLU A C 1
ATOM 633 O O . GLU A 1 79 ? -5.719 -4.856 10.154 1.00 93.25 79 GLU A O 1
ATOM 638 N N . LEU A 1 80 ? -3.609 -5.334 9.605 1.00 95.56 80 LEU A N 1
ATOM 639 C CA . LEU A 1 80 ? -3.812 -5.280 8.157 1.00 95.56 80 LEU A CA 1
ATOM 640 C C . LEU A 1 80 ? -2.603 -5.897 7.452 1.00 95.56 80 LEU A C 1
ATOM 642 O O . LEU A 1 80 ? -1.454 -5.548 7.754 1.00 95.56 80 LEU A O 1
ATOM 646 N N . THR A 1 81 ? -2.862 -6.766 6.477 1.00 95.19 81 THR A N 1
ATOM 647 C CA . THR A 1 81 ? -1.848 -7.401 5.635 1.00 95.19 81 THR A CA 1
ATOM 648 C C . THR A 1 81 ? -2.064 -7.060 4.161 1.00 95.19 81 THR A C 1
ATOM 650 O O . THR A 1 81 ? -3.020 -7.498 3.522 1.00 95.19 81 THR A O 1
ATOM 653 N N . LEU A 1 82 ? -1.126 -6.313 3.584 1.00 94.56 82 LEU A N 1
ATOM 654 C CA . LEU A 1 82 ? -1.093 -5.976 2.166 1.00 94.56 82 LEU A CA 1
ATOM 655 C C . LEU A 1 82 ? -0.366 -7.061 1.359 1.00 94.56 82 LEU A C 1
ATOM 657 O O . LEU A 1 82 ? 0.724 -7.504 1.715 1.00 94.56 82 LEU A O 1
ATOM 661 N N . GLY A 1 83 ? -0.936 -7.458 0.227 1.00 93.50 83 GLY A N 1
ATOM 662 C CA . GLY A 1 83 ? -0.366 -8.432 -0.697 1.00 93.50 83 GLY A CA 1
ATOM 663 C C . GLY A 1 83 ? 0.327 -7.772 -1.889 1.00 93.50 83 GLY A C 1
ATOM 664 O O . GLY A 1 83 ? -0.266 -6.951 -2.591 1.00 93.50 83 GLY A O 1
ATOM 665 N N . CYS A 1 84 ? 1.571 -8.162 -2.179 1.00 91.25 84 CYS A N 1
ATOM 666 C CA . CYS A 1 84 ? 2.280 -7.738 -3.389 1.00 91.25 84 CYS A CA 1
ATOM 667 C C . CYS A 1 84 ? 3.218 -8.830 -3.921 1.00 91.25 84 CYS A C 1
ATOM 669 O O . CYS A 1 84 ? 3.871 -9.520 -3.152 1.00 91.25 84 CYS A O 1
ATOM 671 N N . PHE A 1 85 ? 3.364 -8.966 -5.245 1.00 87.44 85 PHE A N 1
ATOM 672 C CA . PHE A 1 85 ? 4.338 -9.909 -5.825 1.00 87.44 85 PHE A CA 1
ATOM 673 C C . PHE A 1 85 ? 5.799 -9.549 -5.526 1.00 87.44 85 PHE A C 1
ATOM 675 O O . PHE A 1 85 ? 6.656 -10.426 -5.594 1.00 87.44 85 PHE A O 1
ATOM 682 N N . CYS A 1 86 ? 6.078 -8.271 -5.252 1.00 83.56 86 CYS A N 1
ATOM 683 C CA . CYS A 1 86 ? 7.430 -7.764 -5.024 1.00 83.56 86 CYS A CA 1
ATOM 684 C C . CYS A 1 86 ? 7.922 -7.969 -3.588 1.00 83.56 86 CYS A C 1
ATOM 686 O O . CYS A 1 86 ? 9.114 -7.810 -3.353 1.00 83.56 86 CYS A O 1
ATOM 688 N N . ALA A 1 87 ? 7.036 -8.289 -2.639 1.00 86.06 87 ALA A N 1
ATOM 689 C CA . ALA A 1 87 ? 7.469 -8.653 -1.294 1.00 86.06 87 ALA A CA 1
ATOM 690 C C . ALA A 1 87 ? 8.360 -9.904 -1.362 1.00 86.06 87 ALA A C 1
ATOM 692 O O . ALA A 1 87 ? 8.150 -10.779 -2.205 1.00 86.06 87 ALA A O 1
ATOM 693 N N . GLU A 1 88 ? 9.399 -9.975 -0.540 1.00 77.31 88 GLU A N 1
ATOM 694 C CA . GLU A 1 88 ? 10.451 -10.980 -0.704 1.00 77.31 88 GLU A CA 1
ATOM 695 C C . GLU A 1 88 ? 10.011 -12.372 -0.231 1.00 77.31 88 GLU A C 1
ATOM 697 O O . GLU A 1 88 ? 10.101 -12.697 0.943 1.00 77.31 88 GLU A O 1
ATOM 702 N N . GLY A 1 89 ? 9.554 -13.238 -1.142 1.00 65.94 89 GLY A N 1
ATOM 703 C CA . GLY A 1 89 ? 9.230 -14.636 -0.808 1.00 65.94 89 GLY A CA 1
ATOM 704 C C . GLY A 1 89 ? 8.241 -14.775 0.362 1.00 65.94 89 GLY A C 1
ATOM 705 O O . GLY A 1 89 ? 7.317 -13.984 0.498 1.00 65.94 89 GLY A O 1
ATOM 706 N N . THR A 1 90 ? 8.417 -15.765 1.234 1.00 57.03 90 THR A N 1
ATOM 707 C CA . THR A 1 90 ? 7.612 -15.923 2.464 1.00 57.03 90 THR A CA 1
ATOM 708 C C . THR A 1 90 ? 7.820 -14.801 3.495 1.00 57.03 90 THR A C 1
ATOM 710 O O . THR A 1 90 ? 7.186 -14.834 4.550 1.00 57.03 90 THR A O 1
ATOM 713 N N . ALA A 1 91 ? 8.669 -13.801 3.225 1.00 68.00 91 ALA A N 1
ATOM 714 C CA . ALA A 1 91 ? 8.984 -12.753 4.183 1.00 68.00 91 ALA A CA 1
ATOM 715 C C . ALA A 1 91 ? 7.846 -11.736 4.335 1.00 68.00 91 ALA A C 1
ATOM 717 O O . ALA A 1 91 ? 7.215 -11.273 3.378 1.00 68.00 91 ALA A O 1
ATOM 718 N N . VAL A 1 92 ? 7.621 -11.371 5.593 1.00 81.00 92 VAL A N 1
ATOM 719 C CA . VAL A 1 92 ? 6.778 -10.257 6.006 1.00 81.00 92 VAL A CA 1
ATOM 720 C C . VAL A 1 92 ? 7.649 -9.017 6.052 1.00 81.00 92 VAL A C 1
ATOM 722 O O . VAL A 1 92 ? 8.635 -8.982 6.782 1.00 81.00 92 VAL A O 1
ATOM 725 N N . LEU A 1 93 ? 7.261 -7.990 5.312 1.00 82.50 93 LEU A N 1
ATOM 726 C CA . LEU A 1 93 ? 7.909 -6.690 5.351 1.00 82.50 93 LEU A CA 1
ATOM 727 C C . LEU A 1 93 ? 7.060 -5.733 6.182 1.00 82.50 93 LEU A C 1
ATOM 729 O O . LEU A 1 93 ? 5.841 -5.663 6.016 1.00 82.50 93 LEU A O 1
ATOM 733 N N . THR A 1 94 ? 7.707 -4.988 7.066 1.00 79.25 94 THR A N 1
ATOM 734 C CA . THR A 1 94 ? 7.093 -3.922 7.861 1.00 79.25 94 THR A CA 1
ATOM 735 C C . THR A 1 94 ? 7.552 -2.552 7.354 1.00 79.25 94 THR A C 1
ATOM 737 O O . THR A 1 94 ? 8.519 -2.437 6.590 1.00 79.25 94 THR A O 1
ATOM 740 N N . ALA A 1 95 ? 6.820 -1.503 7.731 1.00 74.81 95 ALA A N 1
ATOM 741 C CA . ALA A 1 95 ? 7.208 -0.118 7.480 1.00 74.81 95 ALA A CA 1
ATOM 742 C C . ALA A 1 95 ? 8.331 0.331 8.440 1.00 74.81 95 ALA A C 1
ATOM 744 O O . ALA A 1 95 ? 8.323 -0.053 9.611 1.00 74.81 95 ALA A O 1
ATOM 745 N N . GLY A 1 96 ? 9.257 1.177 7.967 1.00 63.78 96 GLY A N 1
ATOM 746 C CA . GLY A 1 96 ? 10.240 1.875 8.815 1.00 63.78 96 GLY A CA 1
ATOM 747 C C . GLY A 1 96 ? 11.702 1.414 8.735 1.00 63.78 96 GLY A C 1
ATOM 748 O O . GLY A 1 96 ? 12.552 2.047 9.355 1.00 63.78 96 GLY A O 1
ATOM 749 N N . SER A 1 97 ? 12.033 0.374 7.962 1.00 52.06 97 SER A N 1
ATOM 750 C CA . SER A 1 97 ? 13.429 -0.041 7.739 1.00 52.06 97 SER A CA 1
ATOM 751 C C . SER A 1 97 ? 13.842 0.191 6.282 1.00 52.06 97 SER A C 1
ATOM 753 O O . SER A 1 97 ? 13.272 -0.438 5.387 1.00 52.06 97 SER A O 1
ATOM 755 N N . PRO A 1 98 ? 14.827 1.068 6.010 1.00 58.12 98 PRO A N 1
ATOM 756 C CA . PRO A 1 98 ? 15.491 1.092 4.718 1.00 58.12 98 PRO A CA 1
ATOM 757 C C . PRO A 1 98 ? 16.266 -0.217 4.479 1.00 58.12 98 PRO A C 1
ATOM 759 O O . PRO A 1 98 ? 16.808 -0.780 5.432 1.00 58.12 98 PRO A O 1
ATOM 762 N N . PRO A 1 99 ? 16.407 -0.652 3.214 1.00 66.69 99 PRO A N 1
ATOM 763 C CA . PRO A 1 99 ? 15.741 -0.106 2.031 1.00 66.69 99 PRO A CA 1
ATOM 764 C C . PRO A 1 99 ? 14.289 -0.598 1.905 1.00 66.69 99 PRO A C 1
ATOM 766 O O . PRO A 1 99 ? 13.988 -1.760 2.175 1.00 66.69 99 PRO A O 1
ATOM 769 N N . TYR A 1 100 ? 13.393 0.260 1.402 1.00 71.56 100 TYR A N 1
ATOM 770 C CA . TYR A 1 100 ? 12.087 -0.201 0.938 1.00 71.56 100 TYR A CA 1
ATOM 771 C C . TYR A 1 100 ? 12.282 -1.069 -0.305 1.00 71.56 100 TYR A C 1
ATOM 773 O O . TYR A 1 100 ? 12.573 -0.579 -1.395 1.00 71.56 100 TYR A O 1
ATOM 781 N N . VAL A 1 101 ? 12.116 -2.377 -0.150 1.00 78.81 101 VAL A N 1
ATOM 782 C CA . VAL A 1 101 ? 12.228 -3.355 -1.239 1.00 78.81 101 VAL A CA 1
ATOM 783 C C . VAL A 1 101 ? 10.920 -3.484 -2.030 1.00 78.81 101 VAL A C 1
ATOM 785 O O . VAL A 1 101 ? 10.928 -3.915 -3.184 1.00 78.81 101 VAL A O 1
ATOM 788 N N . CYS A 1 102 ? 9.790 -3.059 -1.448 1.00 86.62 102 CYS A N 1
ATOM 789 C CA . CYS A 1 102 ? 8.460 -3.124 -2.047 1.00 86.62 102 CYS A CA 1
ATOM 790 C C . CYS A 1 102 ? 7.688 -1.807 -1.881 1.00 86.62 102 CYS A C 1
ATOM 792 O O . CYS A 1 102 ? 7.648 -1.219 -0.805 1.00 86.62 102 CYS A O 1
ATOM 794 N N . HIS A 1 103 ? 6.973 -1.382 -2.926 1.00 89.94 103 HIS A N 1
ATOM 795 C CA . HIS A 1 103 ? 6.118 -0.190 -2.883 1.00 89.94 103 HIS A CA 1
ATOM 796 C C . HIS A 1 103 ? 4.973 -0.302 -1.867 1.00 89.94 103 HIS A C 1
ATOM 798 O O . HIS A 1 103 ? 4.527 0.705 -1.328 1.00 89.94 103 HIS A O 1
ATOM 804 N N . GLY A 1 104 ? 4.545 -1.528 -1.551 1.00 91.69 104 GLY A N 1
ATOM 805 C CA . GLY A 1 104 ? 3.569 -1.783 -0.495 1.00 91.69 104 GLY A CA 1
ATOM 806 C C . GLY A 1 104 ? 4.030 -1.285 0.875 1.00 91.69 104 GLY A C 1
ATOM 807 O O . GLY A 1 104 ? 3.183 -0.926 1.682 1.00 91.69 104 GLY A O 1
ATOM 808 N N . GLN A 1 105 ? 5.343 -1.196 1.132 1.00 91.44 105 GLN A N 1
ATOM 809 C CA . GLN A 1 105 ? 5.864 -0.666 2.398 1.00 91.44 105 GLN A CA 1
ATOM 810 C C . GLN A 1 105 ? 5.626 0.842 2.532 1.00 91.44 105 GLN A C 1
ATOM 812 O O . GLN A 1 105 ? 5.357 1.309 3.631 1.00 91.44 105 GLN A O 1
ATOM 817 N N . VAL A 1 106 ? 5.651 1.588 1.422 1.00 91.88 106 VAL A N 1
ATOM 818 C CA . VAL A 1 106 ? 5.306 3.021 1.409 1.00 91.88 106 VAL A CA 1
ATOM 819 C C . VAL A 1 106 ? 3.823 3.217 1.732 1.00 91.88 106 VAL A C 1
ATOM 821 O O . VAL A 1 106 ? 3.464 4.100 2.504 1.00 91.88 106 VAL A O 1
ATOM 824 N N . ILE A 1 107 ? 2.955 2.364 1.179 1.00 93.56 107 ILE A N 1
ATOM 825 C CA . ILE A 1 107 ? 1.518 2.389 1.488 1.00 93.56 107 ILE A CA 1
ATOM 826 C C . ILE A 1 107 ? 1.286 2.003 2.959 1.00 93.56 107 ILE A C 1
ATOM 828 O O . ILE A 1 107 ? 0.500 2.649 3.644 1.00 93.56 107 ILE A O 1
ATOM 832 N N . ALA A 1 108 ? 1.983 0.976 3.456 1.00 93.75 108 ALA A N 1
ATOM 833 C CA . ALA A 1 108 ? 1.903 0.543 4.850 1.00 93.75 108 ALA A CA 1
ATOM 834 C C . ALA A 1 108 ? 2.345 1.647 5.824 1.00 93.75 108 ALA A C 1
ATOM 836 O O . ALA A 1 108 ? 1.649 1.890 6.803 1.00 93.75 108 ALA A O 1
ATOM 837 N N . GLU A 1 109 ? 3.442 2.356 5.523 1.00 92.75 109 GLU A N 1
ATOM 838 C CA . GLU A 1 109 ? 3.906 3.520 6.294 1.00 92.75 109 GLU A CA 1
ATOM 839 C C . GLU A 1 109 ? 2.801 4.580 6.395 1.00 92.75 109 GLU A C 1
ATOM 841 O O . GLU A 1 109 ? 2.426 4.983 7.494 1.00 92.75 109 GLU A O 1
ATOM 846 N N . TYR A 1 110 ? 2.199 4.945 5.260 1.00 93.62 110 TYR A N 1
ATOM 847 C CA . TYR A 1 110 ? 1.108 5.919 5.210 1.00 93.62 110 TYR A CA 1
ATOM 848 C C . TYR A 1 110 ? -0.118 5.516 6.044 1.00 93.62 110 TYR A C 1
ATOM 850 O O . TYR A 1 110 ? -0.734 6.365 6.698 1.00 93.62 110 TYR A O 1
ATOM 858 N N . ILE A 1 111 ? -0.488 4.230 6.000 1.00 95.06 111 ILE A N 1
ATOM 859 C CA . ILE A 1 111 ? -1.609 3.680 6.770 1.00 95.06 111 ILE A CA 1
ATOM 860 C C . ILE A 1 111 ? -1.290 3.699 8.267 1.00 95.06 111 ILE A C 1
ATOM 862 O O . ILE A 1 111 ? -2.133 4.098 9.071 1.00 95.06 111 ILE A O 1
ATOM 866 N N . ASP A 1 112 ? -0.079 3.284 8.642 1.00 93.94 112 ASP A N 1
ATOM 867 C CA . ASP A 1 112 ? 0.379 3.245 10.030 1.00 93.94 112 ASP A CA 1
ATOM 868 C C . ASP A 1 112 ? 0.393 4.636 10.671 1.00 93.94 112 ASP A C 1
ATOM 870 O O . ASP A 1 112 ? -0.031 4.777 11.813 1.00 93.94 112 ASP A O 1
ATOM 874 N N . GLU A 1 113 ? 0.798 5.674 9.935 1.00 92.56 113 GLU A N 1
ATOM 875 C CA . GLU A 1 113 ? 0.766 7.069 10.405 1.00 92.56 113 GLU A CA 1
ATOM 876 C C . GLU A 1 113 ? -0.651 7.576 10.732 1.00 92.56 113 GLU A C 1
ATOM 878 O O . GLU A 1 113 ? -0.814 8.492 11.535 1.00 92.56 113 GLU A O 1
ATOM 883 N N . ARG A 1 114 ? -1.687 6.998 10.111 1.00 92.75 114 ARG A N 1
ATOM 884 C CA . ARG A 1 114 ? -3.099 7.413 10.259 1.00 92.75 114 ARG A CA 1
ATOM 885 C C . ARG A 1 114 ? -3.916 6.488 11.154 1.00 92.75 114 ARG A C 1
ATOM 887 O O . ARG A 1 114 ? -5.090 6.757 11.423 1.00 92.75 114 ARG A O 1
ATOM 894 N N . CYS A 1 115 ? -3.313 5.397 11.601 1.00 88.88 115 CYS A N 1
ATOM 895 C CA . CYS A 1 115 ? -3.889 4.426 12.517 1.00 88.88 115 CYS A CA 1
ATOM 896 C C . CYS A 1 115 ? -2.776 3.937 13.465 1.00 88.88 115 CYS A C 1
ATOM 898 O O . CYS A 1 115 ? -2.288 2.811 13.267 1.00 88.88 115 CYS A O 1
ATOM 900 N N . PRO A 1 116 ? -2.344 4.801 14.412 1.00 73.81 116 PRO A N 1
ATOM 901 C CA . PRO A 1 116 ? -1.290 4.484 15.378 1.00 73.81 116 PRO A CA 1
ATOM 902 C C . PRO A 1 116 ? -1.640 3.266 16.248 1.00 73.81 116 PRO A C 1
ATOM 904 O O . PRO A 1 116 ? -2.828 3.116 16.609 1.00 73.81 116 PRO A O 1
#

pLDDT: mean 86.52, std 9.75, range [52.06, 96.88]

Radius of gyration: 13.17 Å; chains: 1; bounding box: 33×33×30 Å

Secondary structure (DSSP, 8-state):
-PPEEE-TTTS--SEE-SEEETTEEEES---SPPPTTSPTTTTIIIIIHHHHHHHHHH-HHHHHHHHHHHHHHHHTTT--EEE-TTS-TTPEE-SSSSS--SHHHHHHHHHHHH--

Foldseek 3Di:
DFEKEFAPVADDFDEEQADDDPPDHHPNHQPDDDDPPHDQLPCQQPPLLVVLVCCCVPPPVSVVVLVVQLVVCVVVVNYGYYYYNQHDHGDIDTADDPPPRDNVNSSRVVSVVSPD

Sequence (116 aa):
MKTRVVNIRASKYDVYVGRAGKGQKGTHGNPYLVSPSQPRGSTVNTLYRNHFKFKVENDKAYRAEVEKLVELKRKQNGELTLGCFCAEGTAVLTAGSPPYVCHGQVIAEYIDE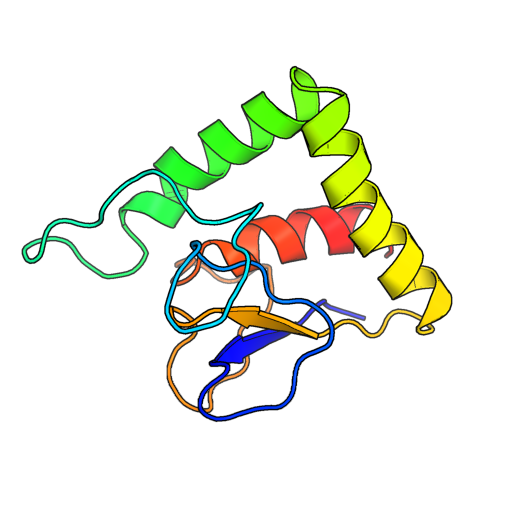RCP